Protein AF-A0A7C5PKA5-F1 (afdb_monomer_lite)

Radius of gyration: 13.04 Å; chains: 1; bounding box: 27×26×35 Å

Sequence (83 aa):
AAFPLAVGHMHDRPVGPHPTGSCQLTVMPEHFGDVIAWLMLNRQGLTIFTHADTGDVMADHTAHTMWMGSMPELDLDVLRGLV

Structure (mmCIF, N/CA/C/O backbone):
data_AF-A0A7C5PKA5-F1
#
_entry.id   AF-A0A7C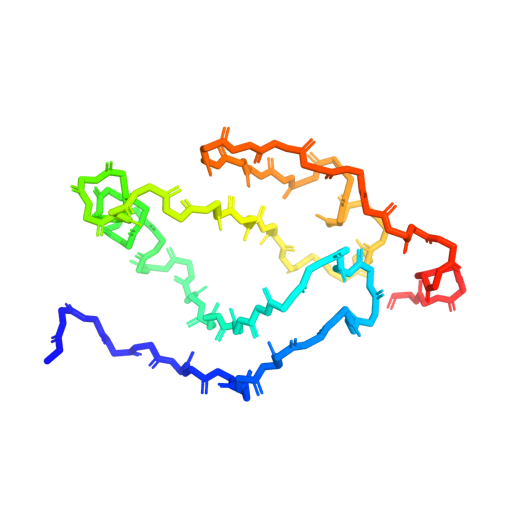5PKA5-F1
#
loop_
_atom_site.group_PDB
_atom_site.id
_atom_site.type_symbol
_atom_site.label_atom_id
_atom_site.label_alt_id
_atom_site.label_comp_id
_atom_site.label_asym_id
_atom_site.label_entity_id
_atom_site.label_seq_id
_atom_site.pdbx_PDB_ins_code
_atom_site.Cartn_x
_atom_site.Cartn_y
_atom_site.Cartn_z
_atom_site.occupancy
_atom_site.B_iso_or_equiv
_atom_site.auth_seq_id
_atom_site.auth_comp_id
_atom_site.auth_asym_id
_atom_site.auth_atom_id
_atom_site.pdbx_PDB_model_num
ATOM 1 N N . ALA A 1 1 ? -6.552 15.832 13.261 1.00 60.81 1 ALA A N 1
ATOM 2 C CA . ALA A 1 1 ? -6.206 14.546 12.620 1.00 60.81 1 ALA A CA 1
ATOM 3 C C . ALA A 1 1 ? -4.984 13.969 13.329 1.00 60.81 1 ALA A C 1
ATOM 5 O O . ALA A 1 1 ? -4.209 14.763 13.845 1.00 60.81 1 ALA A O 1
ATOM 6 N N . ALA A 1 2 ? -4.837 12.640 13.402 1.00 78.00 2 ALA A N 1
ATOM 7 C CA . ALA A 1 2 ? -3.726 11.994 14.116 1.00 78.00 2 ALA A CA 1
ATOM 8 C C . ALA A 1 2 ? -2.366 12.159 13.407 1.00 78.00 2 ALA A C 1
ATOM 10 O O . ALA A 1 2 ? -1.341 12.177 14.075 1.00 78.00 2 ALA A O 1
ATOM 11 N N . PHE A 1 3 ? -2.367 12.343 12.081 1.00 88.50 3 PHE A N 1
ATOM 12 C CA . PHE A 1 3 ? -1.163 12.453 11.252 1.00 88.50 3 PHE A CA 1
ATOM 13 C C . PHE A 1 3 ? -1.367 13.462 10.107 1.00 88.50 3 PHE A C 1
ATOM 15 O O . PHE A 1 3 ? -2.498 13.595 9.624 1.00 88.50 3 PHE A O 1
ATOM 22 N N . PRO A 1 4 ? -0.311 14.155 9.642 1.00 89.19 4 PRO A N 1
ATOM 23 C CA . PRO A 1 4 ? -0.373 15.091 8.518 1.00 89.19 4 PRO A CA 1
ATOM 24 C C . PRO A 1 4 ? -0.228 14.367 7.163 1.00 89.19 4 PRO A C 1
ATOM 26 O O . PRO A 1 4 ? 0.694 14.637 6.401 1.00 89.19 4 PRO A O 1
ATOM 29 N N . LEU A 1 5 ? -1.116 13.414 6.870 1.00 92.81 5 LEU A N 1
ATOM 30 C CA . LEU A 1 5 ? -1.046 12.600 5.648 1.00 92.81 5 LEU A CA 1
ATOM 31 C C . LEU A 1 5 ? -1.870 13.211 4.515 1.00 92.81 5 LEU A C 1
ATOM 33 O O . LEU A 1 5 ? -2.965 13.730 4.746 1.00 92.81 5 LEU A O 1
ATOM 37 N N . ALA A 1 6 ? -1.381 13.077 3.282 1.00 93.50 6 ALA A N 1
ATOM 38 C CA . ALA A 1 6 ? -2.193 13.344 2.102 1.00 93.50 6 ALA A CA 1
ATOM 39 C C . ALA A 1 6 ? -3.115 12.149 1.831 1.00 93.50 6 ALA A C 1
ATOM 41 O O . ALA A 1 6 ? -2.672 10.999 1.803 1.00 93.50 6 ALA A O 1
ATOM 42 N N . VAL A 1 7 ? -4.399 12.438 1.627 1.00 95.31 7 VAL A N 1
ATOM 43 C CA . VAL A 1 7 ? -5.419 11.446 1.277 1.00 95.31 7 VAL A CA 1
ATOM 44 C C . VAL A 1 7 ? -5.757 11.622 -0.197 1.00 95.31 7 VAL A C 1
ATOM 46 O O . VAL A 1 7 ? -6.111 12.720 -0.629 1.00 95.31 7 VAL A O 1
ATOM 49 N N . GLY A 1 8 ? -5.617 10.544 -0.963 1.00 95.12 8 GLY A N 1
ATOM 50 C CA . GLY A 1 8 ? -5.991 10.492 -2.369 1.00 95.12 8 GLY A CA 1
ATOM 51 C C . GLY A 1 8 ? -7.505 10.494 -2.576 1.00 95.12 8 GLY A C 1
ATOM 52 O O . GLY A 1 8 ? -8.301 10.583 -1.639 1.00 95.12 8 GLY A O 1
ATOM 53 N N . HIS A 1 9 ? -7.919 10.372 -3.834 1.00 96.50 9 HIS A N 1
ATOM 54 C CA . HIS A 1 9 ? -9.333 10.255 -4.164 1.00 96.50 9 HIS A CA 1
ATOM 55 C C . HIS A 1 9 ? -9.939 8.977 -3.574 1.00 96.50 9 HIS A C 1
ATOM 57 O O . HIS A 1 9 ? -9.298 7.929 -3.513 1.00 96.50 9 HIS A O 1
ATOM 63 N N . MET A 1 10 ? -11.200 9.077 -3.154 1.00 97.19 10 MET A N 1
ATOM 64 C CA . MET A 1 10 ? -11.997 7.904 -2.826 1.00 97.19 10 MET A CA 1
ATOM 65 C C . MET A 1 10 ? -12.490 7.262 -4.122 1.00 97.19 10 MET A C 1
ATOM 67 O O . MET A 1 10 ? -13.142 7.920 -4.935 1.00 97.19 10 MET A O 1
ATOM 71 N N . HIS A 1 11 ? -12.212 5.975 -4.284 1.00 97.81 11 HIS A N 1
ATOM 72 C CA . HIS A 1 11 ? -12.731 5.140 -5.354 1.00 97.81 11 HIS A CA 1
ATOM 73 C C . HIS A 1 11 ? -13.771 4.179 -4.777 1.00 97.81 11 HIS A C 1
ATOM 75 O O . HIS A 1 11 ? -13.489 3.402 -3.870 1.00 97.81 11 HIS A O 1
ATOM 81 N N . ASP A 1 12 ? -14.987 4.218 -5.307 1.00 97.50 12 ASP A N 1
ATOM 82 C CA . ASP A 1 12 ? -16.105 3.346 -4.922 1.00 97.50 12 ASP A CA 1
ATOM 83 C C . ASP A 1 12 ? -16.122 2.008 -5.685 1.00 97.50 12 ASP A C 1
ATOM 85 O O . ASP A 1 12 ? -16.998 1.170 -5.482 1.00 97.50 12 ASP A O 1
ATOM 89 N N . ARG A 1 13 ? -15.130 1.798 -6.553 1.00 97.62 13 ARG A N 1
ATOM 90 C CA . ARG A 1 13 ? -14.973 0.645 -7.443 1.00 97.62 13 ARG A CA 1
ATOM 91 C C . ARG A 1 13 ? -13.491 0.285 -7.609 1.00 97.62 13 ARG A C 1
ATOM 93 O O . ARG A 1 13 ? -12.647 1.126 -7.299 1.00 97.62 13 ARG A O 1
ATOM 100 N N . PRO A 1 14 ? -13.174 -0.911 -8.137 1.00 97.88 14 PRO A N 1
ATOM 101 C CA . PRO A 1 14 ? -11.806 -1.291 -8.488 1.00 97.88 14 PRO A CA 1
ATOM 102 C C . PRO A 1 14 ? -11.156 -0.285 -9.449 1.00 97.88 14 PRO A C 1
ATOM 104 O O . PRO A 1 14 ? -11.801 0.191 -10.392 1.00 97.88 14 PRO A O 1
ATOM 107 N N . VAL A 1 15 ? -9.886 0.043 -9.205 1.00 96.81 15 VAL A N 1
ATOM 108 C CA . VAL A 1 15 ? -9.066 0.942 -10.034 1.00 96.81 15 VAL A CA 1
ATOM 109 C C . VAL A 1 15 ? -7.621 0.447 -10.026 1.00 96.81 15 VAL A C 1
ATOM 111 O O . VAL A 1 15 ? -7.063 0.182 -8.961 1.00 96.81 15 VAL A O 1
ATOM 114 N N . GLY A 1 16 ? -7.003 0.365 -11.208 1.00 95.88 16 GLY A N 1
ATOM 115 C CA . GLY A 1 16 ? -5.632 -0.128 -11.346 1.00 95.88 16 GLY A CA 1
ATOM 116 C C . GLY A 1 16 ? -5.509 -1.558 -10.805 1.00 95.88 16 GLY A C 1
ATOM 117 O O . GLY A 1 16 ? -6.391 -2.368 -11.089 1.00 95.88 16 GLY A O 1
ATOM 118 N N . PRO A 1 17 ? -4.468 -1.878 -10.015 1.00 97.38 17 PRO A N 1
ATOM 119 C CA . PRO A 1 17 ? -4.273 -3.229 -9.493 1.00 97.38 17 PRO A CA 1
ATOM 120 C C . PRO A 1 17 ? -5.231 -3.577 -8.343 1.00 97.38 17 PRO A C 1
ATOM 122 O O . PRO A 1 17 ? -5.246 -4.714 -7.875 1.00 97.38 17 PRO A O 1
ATOM 125 N N . HIS A 1 18 ? -6.007 -2.611 -7.836 1.00 97.69 18 HIS A N 1
ATOM 126 C CA . HIS A 1 18 ? -6.783 -2.776 -6.612 1.00 97.69 18 HIS A CA 1
ATOM 127 C C . HIS A 1 18 ? -8.161 -3.404 -6.892 1.00 97.69 18 HIS A C 1
ATOM 129 O O . HIS A 1 18 ? -8.976 -2.796 -7.592 1.00 97.69 18 HIS A O 1
ATOM 135 N N . PRO A 1 19 ? -8.474 -4.573 -6.298 1.00 96.75 19 PRO A N 1
ATOM 136 C CA . PRO A 1 19 ? -9.660 -5.370 -6.630 1.00 96.75 19 PRO A CA 1
ATOM 137 C C . PRO A 1 19 ? -10.959 -4.869 -5.979 1.00 96.75 19 PRO A C 1
ATOM 139 O O . PRO A 1 19 ? -12.029 -5.428 -6.216 1.00 96.75 19 PRO A O 1
ATOM 142 N N . THR A 1 20 ? -10.891 -3.838 -5.136 1.00 96.75 20 THR A N 1
ATOM 143 C CA . THR A 1 20 ? -12.038 -3.235 -4.443 1.00 96.75 20 THR A CA 1
ATOM 144 C C . THR A 1 20 ? -11.947 -1.714 -4.492 1.00 96.75 20 THR A C 1
ATOM 146 O O . THR A 1 20 ? -10.892 -1.162 -4.797 1.00 96.75 20 THR A O 1
ATOM 149 N N . GLY A 1 21 ? -13.036 -1.027 -4.134 1.00 97.44 21 GLY A N 1
ATOM 150 C CA . GLY A 1 21 ? -12.967 0.403 -3.828 1.00 97.44 21 GLY A CA 1
ATOM 151 C C . GLY A 1 21 ? -11.951 0.687 -2.715 1.00 97.44 21 GLY A C 1
ATOM 152 O O . GLY A 1 21 ? -11.789 -0.122 -1.794 1.00 97.44 21 GLY A O 1
ATOM 153 N N . SER A 1 22 ? -11.242 1.806 -2.821 1.00 97.69 22 SER A N 1
ATOM 154 C CA . SER A 1 22 ? -10.130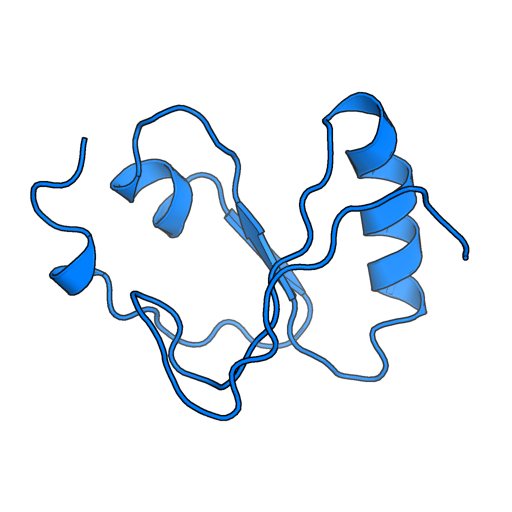 2.168 -1.942 1.00 97.69 22 SER A CA 1
ATOM 155 C C . SER A 1 22 ? -9.894 3.682 -1.917 1.00 97.69 22 SER A C 1
ATOM 157 O O . SER A 1 22 ? -10.445 4.436 -2.721 1.00 97.69 22 SER A O 1
ATOM 159 N N . CYS A 1 23 ? -9.057 4.134 -0.987 1.00 97.19 23 CYS A N 1
ATOM 160 C CA . CYS A 1 23 ? -8.417 5.444 -1.033 1.00 97.19 23 CYS A CA 1
ATOM 161 C C . CYS A 1 23 ? -6.939 5.283 -0.663 1.00 97.19 23 CYS A C 1
ATOM 163 O O . CYS A 1 23 ? -6.585 4.445 0.169 1.00 97.19 23 CYS A O 1
ATOM 165 N N . GLN A 1 24 ? -6.072 6.069 -1.297 1.00 97.00 24 GLN A N 1
ATOM 166 C CA . GLN A 1 24 ? -4.637 6.036 -1.025 1.00 97.00 24 GLN A CA 1
ATOM 167 C C . GLN A 1 24 ? -4.284 6.994 0.115 1.00 97.00 24 GLN A C 1
ATOM 169 O O . GLN A 1 24 ? -4.802 8.109 0.180 1.00 97.00 24 GLN A O 1
ATOM 174 N N . LEU A 1 25 ? -3.356 6.582 0.976 1.00 96.56 25 LEU A N 1
ATOM 175 C CA . LEU A 1 25 ? -2.706 7.449 1.954 1.00 96.56 25 LEU A CA 1
ATOM 176 C C . LEU A 1 25 ? -1.227 7.564 1.587 1.00 96.56 25 LEU A C 1
ATOM 178 O O . LEU A 1 25 ? -0.537 6.549 1.527 1.00 96.56 25 LEU A O 1
ATOM 182 N N . THR A 1 26 ? -0.729 8.778 1.365 1.00 95.50 26 THR A N 1
ATOM 183 C CA . THR A 1 26 ? 0.714 8.993 1.186 1.00 95.50 26 THR A CA 1
ATOM 184 C C . THR A 1 26 ? 1.364 9.132 2.556 1.00 95.50 26 THR A C 1
ATOM 186 O O . THR A 1 26 ? 1.081 10.081 3.293 1.00 95.50 26 THR A O 1
ATOM 189 N N . VAL A 1 27 ? 2.230 8.178 2.895 1.00 96.38 27 VAL A N 1
ATOM 190 C CA . VAL A 1 27 ? 2.915 8.098 4.189 1.00 96.38 27 VAL A CA 1
ATOM 191 C C . VAL A 1 27 ? 4.412 8.231 3.962 1.00 96.38 27 VAL A C 1
ATOM 193 O O . VAL A 1 27 ? 5.034 7.358 3.365 1.00 96.38 27 VAL A O 1
ATOM 196 N N . MET A 1 28 ? 4.993 9.324 4.452 1.00 95.69 28 MET A N 1
ATOM 197 C CA . MET A 1 28 ? 6.442 9.511 4.403 1.00 95.69 28 MET A CA 1
ATOM 198 C C . MET A 1 28 ? 7.140 8.558 5.393 1.00 95.69 28 MET A C 1
ATOM 200 O O . MET A 1 28 ? 6.557 8.269 6.447 1.00 95.69 28 MET A O 1
ATOM 204 N N . PRO A 1 29 ? 8.369 8.083 5.107 1.00 95.56 29 PRO A N 1
ATOM 205 C CA . PRO A 1 29 ? 9.061 7.087 5.931 1.00 95.56 29 PRO A CA 1
ATOM 206 C C . PRO A 1 29 ? 9.149 7.442 7.420 1.00 95.56 29 PRO A C 1
ATOM 208 O O . PRO A 1 29 ? 8.978 6.573 8.273 1.00 95.56 29 PRO A O 1
ATOM 211 N N . GLU A 1 30 ? 9.346 8.718 7.749 1.00 95.88 30 GLU A N 1
ATOM 212 C CA . GLU A 1 30 ? 9.442 9.211 9.124 1.00 95.88 30 GLU A CA 1
ATOM 213 C C . GLU A 1 30 ? 8.136 9.074 9.926 1.00 95.88 30 GLU A C 1
ATOM 215 O O . GLU A 1 30 ? 8.180 9.045 11.152 1.00 95.88 30 GLU A O 1
ATOM 220 N N . HIS A 1 31 ? 6.989 8.933 9.254 1.00 96.19 31 HIS A N 1
ATOM 221 C CA . HIS A 1 31 ? 5.682 8.717 9.885 1.00 96.19 31 HIS A CA 1
ATOM 222 C C . HIS A 1 31 ? 5.239 7.248 9.850 1.00 96.19 31 HIS A C 1
ATOM 224 O O . HIS A 1 31 ? 4.226 6.901 10.459 1.00 96.19 31 HIS A O 1
ATOM 230 N N . PHE A 1 32 ? 5.958 6.378 9.131 1.00 96.00 32 PHE A N 1
ATOM 231 C CA . PHE A 1 32 ? 5.500 5.021 8.833 1.00 96.00 32 PHE A CA 1
ATOM 232 C C . PHE A 1 32 ? 5.183 4.218 10.099 1.00 96.00 32 PHE A C 1
ATOM 234 O O . PHE A 1 32 ? 4.086 3.677 10.222 1.00 96.00 32 PHE A O 1
ATOM 241 N N . GLY A 1 33 ? 6.104 4.194 11.067 1.00 97.06 33 GLY A N 1
ATOM 242 C CA . GLY A 1 33 ? 5.927 3.436 12.309 1.00 97.06 33 GLY A CA 1
ATOM 243 C C . GLY A 1 33 ? 4.663 3.832 13.076 1.00 97.06 33 GLY A C 1
ATOM 244 O O . GLY A 1 33 ? 3.864 2.966 13.439 1.00 97.06 33 GLY A O 1
ATOM 245 N N . ASP A 1 34 ? 4.441 5.135 13.255 1.00 97.19 34 ASP A N 1
ATOM 246 C CA . ASP A 1 34 ? 3.297 5.641 14.015 1.00 97.19 34 ASP A CA 1
ATOM 247 C C . ASP A 1 34 ? 1.966 5.395 13.286 1.00 97.19 34 ASP A C 1
ATOM 249 O O . ASP A 1 34 ? 0.975 4.997 13.907 1.00 97.19 34 ASP A O 1
ATOM 253 N N . VAL A 1 35 ? 1.939 5.575 11.960 1.00 97.25 35 VAL A N 1
ATOM 254 C CA . VAL A 1 35 ? 0.740 5.337 11.139 1.00 97.25 35 VAL A CA 1
ATOM 255 C C . VAL A 1 35 ? 0.354 3.861 11.153 1.00 97.25 35 VAL A C 1
ATOM 257 O O . VAL A 1 35 ? -0.816 3.532 11.362 1.00 97.25 35 VAL A O 1
ATOM 260 N N . ILE A 1 36 ? 1.326 2.965 10.973 1.00 97.06 36 ILE A N 1
ATOM 261 C CA . ILE A 1 36 ? 1.097 1.519 11.004 1.00 97.06 36 ILE A CA 1
ATOM 262 C C . ILE A 1 36 ? 0.582 1.082 12.376 1.00 97.06 36 ILE A C 1
ATOM 264 O O . ILE A 1 36 ? -0.438 0.393 12.444 1.00 97.06 36 ILE A O 1
ATOM 268 N N . ALA A 1 37 ? 1.202 1.544 13.467 1.00 97.50 37 ALA A N 1
ATOM 269 C CA . ALA A 1 37 ? 0.739 1.246 14.821 1.00 97.50 37 ALA A CA 1
ATOM 270 C C . ALA A 1 37 ? 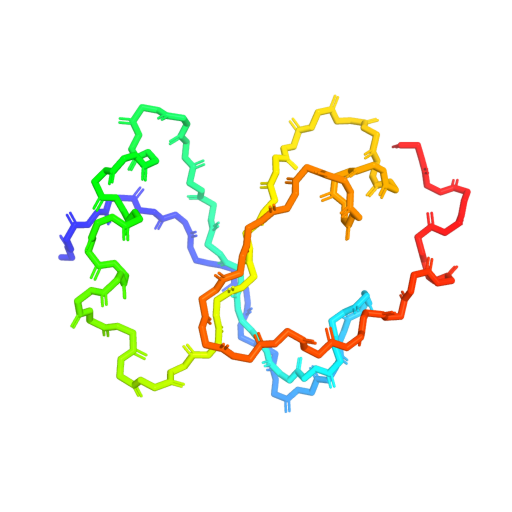-0.704 1.726 15.058 1.00 97.50 37 ALA A C 1
ATOM 272 O O . ALA A 1 37 ? -1.520 1.008 15.643 1.00 97.50 37 ALA A O 1
ATOM 273 N N . TRP A 1 38 ? -1.058 2.914 14.563 1.00 97.50 38 TRP A N 1
ATOM 274 C CA . TRP A 1 38 ? -2.418 3.430 14.680 1.00 97.50 38 TRP A CA 1
ATOM 275 C C . TRP A 1 38 ? -3.425 2.612 13.860 1.00 97.50 38 TRP A C 1
ATOM 277 O O . TRP A 1 38 ? -4.491 2.274 14.380 1.00 97.50 38 TRP A O 1
ATOM 287 N N . LEU A 1 39 ? -3.100 2.249 12.614 1.00 97.12 39 LEU A N 1
ATOM 288 C CA . LEU A 1 39 ? -3.968 1.441 11.747 1.00 97.12 39 LEU A CA 1
ATOM 289 C C . LEU A 1 39 ? -4.230 0.049 12.329 1.00 97.12 39 LEU A C 1
ATOM 291 O O . LEU A 1 39 ? -5.369 -0.421 12.282 1.00 97.12 39 LEU A O 1
ATOM 295 N N . MET A 1 40 ? -3.225 -0.576 12.948 1.00 97.12 40 MET A N 1
ATOM 296 C CA . MET A 1 40 ? -3.387 -1.863 13.633 1.00 97.12 40 MET A CA 1
ATOM 297 C C . MET A 1 40 ? -4.503 -1.824 14.686 1.00 97.12 40 MET A C 1
ATOM 299 O O . MET A 1 40 ? -5.247 -2.795 14.825 1.00 97.12 40 MET A O 1
ATOM 303 N N . LEU A 1 41 ? -4.645 -0.701 15.396 1.00 97.56 41 LEU A N 1
ATOM 304 C CA . LEU A 1 41 ? -5.637 -0.525 16.460 1.00 97.56 41 LEU A CA 1
ATOM 305 C C . LEU A 1 41 ? -6.972 0.050 15.961 1.00 97.56 41 LEU A C 1
ATOM 307 O O . LEU A 1 41 ? -8.010 -0.207 16.566 1.00 97.56 41 LEU A O 1
ATOM 311 N N . ASN A 1 42 ? -6.964 0.829 14.873 1.00 97.31 42 ASN A N 1
ATOM 312 C CA . ASN A 1 42 ? -8.093 1.687 14.496 1.00 97.31 42 ASN A CA 1
ATOM 313 C C . ASN A 1 42 ? -8.694 1.406 13.112 1.00 97.31 42 ASN A C 1
ATOM 315 O O . ASN A 1 42 ? -9.637 2.092 12.731 1.00 97.31 42 ASN A O 1
ATOM 319 N N . ARG A 1 43 ? -8.224 0.407 12.352 1.00 96.56 43 ARG A N 1
ATOM 320 C CA . ARG A 1 43 ? -8.754 0.125 10.998 1.00 96.56 43 ARG A CA 1
ATOM 321 C C . ARG A 1 43 ? -10.218 -0.337 10.943 1.00 96.56 43 ARG A C 1
ATOM 323 O O . ARG A 1 43 ? -10.736 -0.505 9.850 1.00 96.56 43 ARG A O 1
ATOM 330 N N . GLN A 1 44 ? -10.880 -0.592 12.078 1.00 97.38 44 GLN A N 1
ATOM 331 C CA . GLN A 1 44 ? -1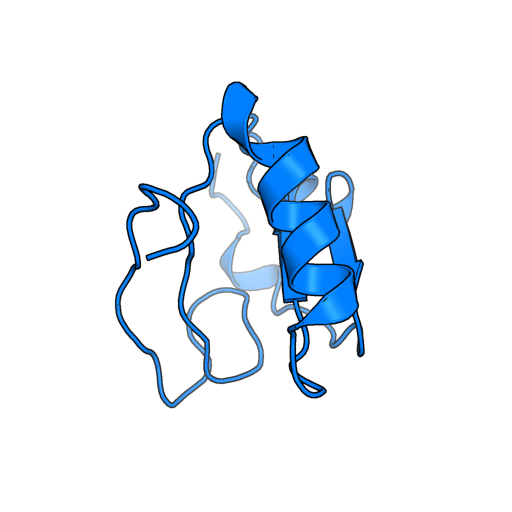2.310 -0.960 12.155 1.00 97.38 44 GLN A CA 1
ATOM 332 C C . GLN A 1 44 ? -12.733 -2.057 11.154 1.00 97.38 44 GLN A C 1
ATOM 334 O O . GLN A 1 44 ? -13.765 -1.969 10.496 1.00 97.38 44 GLN A O 1
ATOM 339 N N . GLY A 1 45 ? -11.904 -3.093 11.005 1.00 96.75 45 GLY A N 1
ATOM 340 C CA . GLY A 1 45 ? -12.166 -4.210 10.091 1.00 96.75 45 GLY A CA 1
ATOM 341 C C . GLY A 1 45 ? -11.766 -3.980 8.628 1.00 96.75 45 GLY A C 1
ATOM 342 O O . GLY A 1 45 ? -11.721 -4.957 7.886 1.00 96.75 45 GLY A O 1
ATOM 343 N N . LEU A 1 46 ? -11.389 -2.761 8.225 1.00 97.62 46 LEU A N 1
ATOM 344 C CA . LEU A 1 46 ? -10.924 -2.456 6.867 1.00 97.62 46 LEU A CA 1
ATOM 345 C C . LEU A 1 46 ? -9.631 -3.194 6.524 1.00 97.62 46 LEU A C 1
ATOM 347 O O . LEU A 1 46 ? -8.743 -3.339 7.369 1.00 97.62 46 LEU A O 1
ATOM 351 N N . THR A 1 47 ? -9.513 -3.610 5.270 1.00 98.25 47 THR A N 1
ATOM 352 C CA . THR A 1 47 ? -8.278 -4.171 4.728 1.00 98.25 47 THR A CA 1
ATOM 353 C C . THR A 1 47 ? -7.316 -3.055 4.352 1.00 98.25 47 THR A C 1
ATOM 355 O O . THR A 1 47 ? -7.699 -2.118 3.655 1.00 98.25 47 THR A O 1
ATOM 358 N N . ILE A 1 48 ? -6.071 -3.163 4.814 1.00 98.25 48 ILE A N 1
ATOM 359 C CA . ILE A 1 48 ? -5.000 -2.219 4.501 1.00 98.25 48 ILE A CA 1
ATOM 360 C C . ILE A 1 48 ? -3.975 -2.934 3.632 1.00 98.25 48 ILE A C 1
ATOM 362 O O . ILE A 1 48 ? -3.367 -3.909 4.075 1.00 98.25 48 ILE A O 1
ATOM 366 N N . PHE A 1 49 ? -3.795 -2.425 2.417 1.00 98.44 49 PHE A N 1
ATOM 367 C CA . PHE A 1 49 ? -2.674 -2.747 1.547 1.00 98.44 49 PHE A CA 1
ATOM 368 C C . PHE A 1 49 ? -1.619 -1.653 1.694 1.00 98.44 49 PHE A C 1
ATOM 370 O O . PHE A 1 49 ? -1.932 -0.468 1.590 1.00 98.44 49 PHE A O 1
ATOM 377 N N . THR A 1 50 ? -0.379 -2.031 1.971 1.00 98.19 50 THR A N 1
ATOM 378 C CA . THR A 1 50 ? 0.748 -1.107 2.087 1.00 98.19 50 THR A CA 1
ATOM 379 C C . THR A 1 50 ? 1.897 -1.646 1.257 1.00 98.19 50 THR A C 1
ATOM 381 O O . THR A 1 50 ? 2.177 -2.839 1.316 1.00 98.19 50 THR A O 1
ATOM 384 N N . HIS A 1 51 ? 2.577 -0.781 0.516 1.00 98.25 51 HIS A N 1
ATOM 385 C CA . HIS A 1 51 ? 3.782 -1.143 -0.212 1.00 98.25 51 HIS A CA 1
ATOM 386 C C . HIS A 1 51 ? 4.851 -0.057 -0.100 1.00 98.25 51 HIS A C 1
ATOM 388 O O . HIS A 1 51 ? 4.539 1.093 0.214 1.00 98.25 51 HIS A O 1
ATOM 394 N N . ALA A 1 52 ? 6.108 -0.434 -0.330 1.00 97.31 52 ALA A N 1
ATOM 395 C CA . ALA A 1 52 ? 7.183 0.527 -0.551 1.00 97.31 52 ALA A CA 1
ATOM 396 C C . ALA A 1 52 ? 7.015 1.239 -1.906 1.00 97.31 52 ALA A C 1
ATOM 398 O O . ALA A 1 52 ? 6.300 0.755 -2.776 1.00 97.31 52 ALA A O 1
ATOM 399 N N . ASP A 1 53 ? 7.678 2.379 -2.080 1.00 96.00 53 ASP A N 1
ATOM 400 C CA . ASP A 1 53 ? 7.753 3.102 -3.355 1.00 96.00 53 ASP A CA 1
ATOM 401 C C . ASP A 1 53 ? 9.233 3.215 -3.741 1.00 96.00 53 ASP A C 1
ATOM 403 O O . ASP A 1 53 ? 9.949 4.119 -3.305 1.00 96.00 53 ASP A O 1
ATOM 407 N N . THR A 1 54 ? 9.732 2.187 -4.429 1.00 96.25 54 THR A N 1
ATOM 408 C CA . THR A 1 54 ? 11.149 2.018 -4.787 1.00 96.25 54 THR A CA 1
ATOM 409 C C . THR A 1 54 ? 11.430 2.363 -6.247 1.00 96.25 54 THR A C 1
ATOM 411 O O . THR A 1 54 ? 12.595 2.490 -6.632 1.00 96.25 54 THR A O 1
ATOM 414 N N . GLY A 1 55 ? 10.376 2.543 -7.047 1.00 95.31 55 GLY A N 1
ATOM 415 C CA . GLY A 1 55 ? 10.459 2.716 -8.495 1.00 95.31 55 GLY A CA 1
ATOM 416 C C . GLY A 1 55 ? 10.563 1.402 -9.272 1.00 95.31 55 GLY A C 1
ATOM 417 O O . GLY A 1 55 ? 10.902 1.445 -10.447 1.00 95.31 55 GLY A O 1
ATOM 418 N N . ASP A 1 56 ? 10.317 0.253 -8.632 1.00 96.38 56 ASP A N 1
ATOM 419 C CA . ASP A 1 56 ? 9.985 -1.004 -9.311 1.00 96.38 56 ASP A CA 1
ATOM 420 C C . ASP A 1 56 ? 8.525 -1.319 -8.991 1.00 96.38 56 ASP A C 1
ATOM 422 O O . ASP A 1 56 ? 8.210 -1.958 -7.983 1.00 96.38 56 ASP A O 1
ATOM 426 N N . VAL A 1 57 ? 7.616 -0.838 -9.844 1.00 96.44 57 VAL A N 1
ATOM 427 C CA . VAL A 1 57 ? 6.171 -0.911 -9.582 1.00 96.44 57 VAL A CA 1
ATOM 428 C C . VAL A 1 57 ? 5.704 -2.353 -9.358 1.00 96.44 57 VAL A C 1
ATOM 430 O O . VAL A 1 57 ? 4.833 -2.598 -8.520 1.00 96.44 57 VAL A O 1
ATOM 433 N N . MET A 1 58 ? 6.284 -3.326 -10.064 1.00 97.19 58 MET A N 1
ATOM 434 C CA . MET A 1 58 ? 5.903 -4.730 -9.920 1.00 97.19 58 MET A CA 1
ATOM 435 C C . MET A 1 58 ? 6.380 -5.304 -8.584 1.00 97.19 58 MET A C 1
ATOM 437 O O . MET A 1 58 ? 5.592 -5.940 -7.879 1.00 97.19 58 MET A O 1
ATOM 441 N N . ALA A 1 59 ? 7.643 -5.084 -8.211 1.00 97.25 59 ALA A N 1
ATOM 442 C CA . ALA A 1 59 ? 8.163 -5.534 -6.923 1.00 97.25 59 ALA A CA 1
ATOM 443 C C . ALA A 1 59 ? 7.448 -4.839 -5.759 1.00 97.25 59 ALA A C 1
ATOM 445 O O . ALA A 1 59 ? 7.093 -5.497 -4.778 1.00 97.25 59 ALA A O 1
ATOM 446 N N . ASP A 1 60 ? 7.148 -3.550 -5.900 1.00 97.75 60 ASP A N 1
ATOM 447 C CA . ASP A 1 60 ? 6.421 -2.777 -4.902 1.00 97.75 60 ASP A CA 1
ATOM 448 C C . ASP A 1 60 ? 5.028 -3.364 -4.651 1.00 97.75 60 ASP A C 1
ATOM 450 O O . ASP A 1 60 ? 4.637 -3.546 -3.504 1.00 97.75 60 ASP A O 1
ATOM 454 N N . HIS A 1 61 ? 4.318 -3.813 -5.688 1.00 97.69 61 HIS A N 1
ATOM 455 C CA . HIS A 1 61 ? 2.979 -4.391 -5.532 1.00 97.69 61 HIS A CA 1
ATOM 456 C C . HIS A 1 61 ? 2.952 -5.893 -5.208 1.00 97.69 61 HIS A C 1
ATOM 458 O O . HIS A 1 61 ? 1.873 -6.447 -4.989 1.00 97.69 61 HIS A O 1
ATOM 464 N N . THR A 1 62 ? 4.106 -6.564 -5.153 1.00 96.62 62 THR A N 1
ATOM 465 C CA . THR A 1 62 ? 4.182 -8.018 -4.928 1.00 96.62 62 THR A CA 1
ATOM 466 C C . THR A 1 62 ? 5.072 -8.388 -3.746 1.00 96.62 62 THR A C 1
ATOM 468 O O . THR A 1 62 ? 4.603 -8.991 -2.781 1.00 96.62 62 THR A O 1
ATOM 471 N N . ALA A 1 63 ? 6.347 -8.010 -3.793 1.00 97.44 63 ALA A N 1
ATOM 472 C CA . ALA A 1 63 ? 7.375 -8.414 -2.843 1.00 97.44 63 ALA A CA 1
ATOM 473 C C . ALA A 1 63 ? 7.571 -7.411 -1.699 1.00 97.44 63 ALA A C 1
ATOM 475 O O . ALA A 1 63 ? 7.843 -7.823 -0.572 1.00 97.44 63 ALA A O 1
ATOM 476 N N . HIS A 1 64 ? 7.414 -6.109 -1.951 1.00 97.75 64 HIS A N 1
ATOM 477 C CA . HIS A 1 64 ? 7.631 -5.060 -0.947 1.00 97.75 64 HIS A CA 1
ATOM 478 C C . HIS A 1 64 ? 6.329 -4.637 -0.262 1.00 97.75 64 HIS A C 1
ATOM 480 O O . HIS A 1 64 ? 6.088 -3.450 -0.035 1.00 97.75 64 HIS A O 1
ATOM 486 N N . THR A 1 65 ? 5.479 -5.615 0.057 1.00 98.00 65 THR A N 1
ATOM 487 C CA . THR A 1 65 ? 4.117 -5.382 0.542 1.00 98.00 65 THR A CA 1
ATOM 488 C C . THR A 1 65 ? 3.923 -5.786 2.000 1.00 98.00 65 THR A C 1
ATOM 490 O O . THR A 1 65 ? 4.609 -6.647 2.550 1.00 98.00 65 THR A O 1
ATOM 493 N N . MET A 1 66 ? 2.931 -5.167 2.629 1.00 97.75 66 MET A N 1
ATOM 494 C CA . MET A 1 66 ? 2.377 -5.545 3.918 1.00 97.75 66 MET A CA 1
ATOM 495 C C . MET A 1 66 ? 0.852 -5.465 3.847 1.00 97.75 66 MET A C 1
ATOM 497 O O . MET A 1 66 ? 0.286 -4.551 3.246 1.00 97.75 66 MET A O 1
ATOM 501 N N . TRP A 1 67 ? 0.192 -6.410 4.514 1.00 98.25 67 TRP A N 1
ATOM 502 C CA . TRP A 1 67 ? -1.262 -6.491 4.579 1.00 98.25 67 TRP A CA 1
ATOM 503 C C . TRP A 1 67 ? -1.763 -6.502 6.021 1.00 98.25 67 TRP A C 1
ATOM 505 O O . TRP A 1 67 ? -1.173 -7.138 6.896 1.00 98.25 67 TRP A O 1
ATOM 515 N N . MET A 1 68 ? -2.900 -5.846 6.260 1.00 98.19 68 MET A N 1
ATOM 516 C CA . MET A 1 68 ? -3.689 -6.0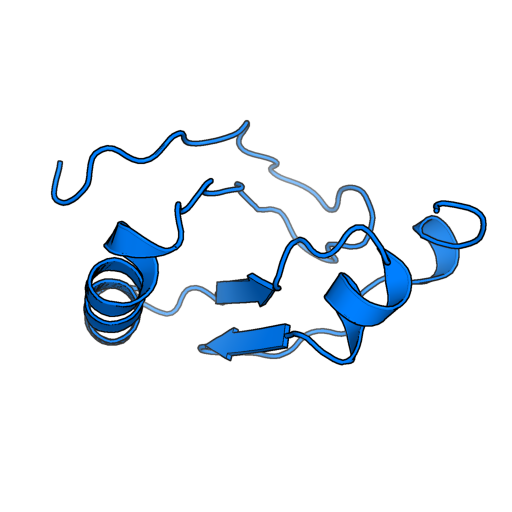03 7.485 1.00 98.19 68 MET A CA 1
ATOM 517 C C . MET A 1 68 ? -5.136 -6.340 7.137 1.00 98.19 68 MET A C 1
ATOM 519 O O . MET A 1 68 ? -5.767 -5.627 6.362 1.00 98.19 6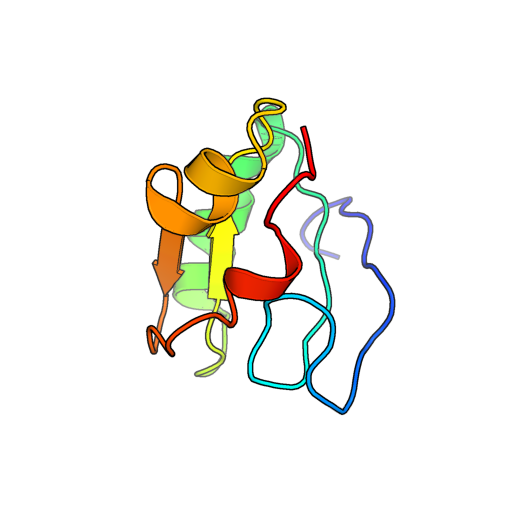8 MET A O 1
ATOM 523 N N . GLY A 1 69 ? -5.698 -7.372 7.768 1.00 97.12 69 GLY A N 1
ATOM 524 C CA . GLY A 1 69 ? -7.043 -7.853 7.445 1.00 97.12 69 GLY A CA 1
ATOM 525 C C . GLY A 1 69 ? -6.996 -8.949 6.386 1.00 97.12 69 GLY A C 1
ATOM 526 O O . GLY A 1 69 ? -6.333 -9.960 6.600 1.00 97.12 69 GLY A O 1
ATOM 527 N N . SER A 1 70 ? -7.725 -8.779 5.281 1.00 96.94 70 SER A N 1
ATOM 528 C CA . SER A 1 70 ? -7.679 -9.722 4.158 1.00 96.94 70 SER A CA 1
ATOM 529 C C . SER A 1 70 ? -6.521 -9.409 3.208 1.00 96.94 70 SER A C 1
ATOM 531 O O . SER A 1 70 ? -6.043 -8.284 3.164 1.00 96.94 70 SER A O 1
ATOM 533 N N . MET A 1 71 ? -6.127 -10.383 2.391 1.00 97.12 71 MET A N 1
ATOM 534 C CA . MET A 1 71 ? -5.138 -10.211 1.322 1.00 97.12 71 MET A CA 1
ATOM 535 C C . MET A 1 71 ? -5.765 -10.653 -0.010 1.00 97.12 71 MET A C 1
ATOM 537 O O . MET A 1 71 ? -5.530 -11.779 -0.446 1.00 97.12 71 MET A O 1
ATOM 541 N N . PRO A 1 72 ? -6.674 -9.847 -0.596 1.00 96.31 72 PRO A N 1
ATOM 542 C CA . PRO A 1 72 ? -7.251 -10.153 -1.897 1.00 96.31 72 PRO A CA 1
ATOM 543 C C . PRO A 1 72 ? -6.172 -10.106 -2.983 1.00 96.31 72 PRO A C 1
ATOM 545 O O . PRO A 1 72 ? -5.214 -9.340 -2.889 1.00 96.31 72 PRO A O 1
ATOM 548 N N . GLU A 1 73 ? -6.349 -10.918 -4.020 1.00 97.25 73 GLU A N 1
ATOM 549 C CA . GLU A 1 73 ? -5.457 -10.929 -5.176 1.00 97.25 73 GLU A CA 1
ATOM 550 C C . GLU A 1 73 ? -5.569 -9.607 -5.949 1.00 97.25 73 GLU A C 1
ATOM 552 O O . GLU A 1 73 ? -6.672 -9.120 -6.208 1.00 97.25 73 GLU A O 1
ATOM 557 N N . LEU A 1 74 ? -4.420 -9.012 -6.270 1.00 97.94 74 LEU A N 1
ATOM 558 C CA . LEU A 1 74 ? -4.335 -7.800 -7.081 1.00 97.94 74 LEU A CA 1
ATOM 559 C C . LEU A 1 74 ? -4.383 -8.156 -8.571 1.00 97.94 74 LEU A C 1
ATOM 561 O O . LEU A 1 74 ? -3.858 -9.191 -8.981 1.00 97.94 74 LEU A O 1
ATOM 565 N N . ASP A 1 75 ? -4.933 -7.263 -9.392 1.00 96.81 75 ASP A N 1
ATOM 566 C CA . ASP A 1 75 ? -4.820 -7.365 -10.851 1.00 96.81 75 ASP A CA 1
ATOM 567 C C . ASP A 1 75 ? -3.446 -6.841 -11.292 1.00 96.81 75 ASP A C 1
ATOM 569 O O . ASP A 1 75 ? -3.273 -5.664 -11.594 1.00 96.81 75 ASP A O 1
ATOM 573 N N . LEU A 1 76 ? -2.428 -7.702 -11.259 1.00 97.12 76 LEU A N 1
ATOM 574 C CA . LEU A 1 76 ? -1.044 -7.315 -11.561 1.00 97.12 76 LEU A CA 1
ATOM 575 C C . LEU A 1 76 ? -0.786 -7.101 -13.058 1.00 97.12 76 LEU A C 1
ATOM 577 O O . LEU A 1 76 ? 0.228 -6.506 -13.430 1.00 97.12 76 LEU A O 1
ATOM 581 N N . ASP A 1 77 ? -1.684 -7.555 -13.934 1.00 96.44 77 ASP A N 1
ATOM 582 C CA . ASP A 1 77 ? -1.498 -7.433 -15.380 1.00 96.44 77 ASP A CA 1
ATOM 583 C C . ASP A 1 77 ? -1.506 -5.968 -15.826 1.00 96.44 77 ASP A C 1
ATOM 585 O O . ASP A 1 77 ? -0.764 -5.601 -16.741 1.00 96.44 77 ASP A O 1
ATOM 589 N N . VAL A 1 78 ? -2.249 -5.112 -15.117 1.00 95.81 78 VAL A N 1
ATOM 590 C CA . VAL A 1 78 ? -2.301 -3.659 -15.353 1.00 95.81 78 VAL A CA 1
ATOM 591 C C . VAL A 1 78 ? -0.991 -2.936 -15.027 1.00 95.81 78 VAL A C 1
ATOM 593 O O . VAL A 1 78 ? -0.811 -1.797 -15.449 1.00 95.81 78 VAL A O 1
ATOM 596 N N . LEU A 1 79 ? -0.080 -3.578 -14.287 1.00 95.56 79 LEU A N 1
ATOM 597 C CA . LEU A 1 79 ? 1.225 -3.018 -13.925 1.00 95.56 79 LEU A CA 1
ATOM 598 C C . LEU A 1 79 ? 2.327 -3.403 -14.918 1.00 95.56 79 LEU A C 1
ATOM 600 O O . LEU A 1 79 ? 3.439 -2.883 -14.852 1.00 95.56 79 LEU A O 1
ATOM 604 N N . ARG A 1 80 ? 2.050 -4.318 -15.853 1.00 92.50 80 ARG A N 1
ATOM 605 C CA . ARG A 1 80 ? 3.054 -4.775 -16.819 1.00 92.50 80 ARG A CA 1
ATOM 606 C C . ARG A 1 80 ? 3.507 -3.627 -17.720 1.00 92.50 80 ARG A C 1
ATOM 608 O O . ARG A 1 80 ? 2.696 -2.943 -18.336 1.00 92.50 80 ARG A O 1
ATOM 615 N N . GLY A 1 81 ? 4.824 -3.473 -17.853 1.00 85.06 81 GLY A N 1
ATOM 616 C CA . GLY A 1 81 ? 5.432 -2.441 -18.698 1.00 85.06 81 GLY A CA 1
ATOM 617 C C . GLY A 1 81 ? 5.462 -1.047 -18.068 1.00 85.06 81 GLY A C 1
ATOM 618 O O . GLY A 1 81 ? 5.965 -0.122 -18.703 1.00 85.06 81 GLY A O 1
ATOM 619 N N . LEU A 1 82 ? 4.964 -0.903 -16.837 1.00 83.38 82 LEU A N 1
ATOM 620 C CA . LEU A 1 82 ? 5.298 0.229 -15.985 1.00 83.38 82 LEU A CA 1
ATOM 621 C C . LEU A 1 82 ? 6.677 -0.044 -15.378 1.00 83.38 82 LEU A C 1
ATOM 623 O O . LEU A 1 82 ? 6.947 -1.166 -14.942 1.00 83.38 82 LEU A O 1
ATOM 627 N N . VAL A 1 83 ? 7.551 0.958 -15.452 1.00 66.50 83 VAL A N 1
ATOM 628 C CA . VAL A 1 83 ? 8.853 0.958 -14.779 1.00 66.50 83 VAL A CA 1
ATOM 629 C C . VAL A 1 83 ? 8.644 1.644 -13.445 1.00 66.50 83 VAL A C 1
ATOM 631 O O . VAL A 1 83 ? 8.216 2.822 -13.491 1.00 66.50 83 VAL A O 1
#

Foldseek 3Di:
DQDPWDKADFAQADDQQRHGTDIDIDDDPVCVVVVVVCCLVPVPQDKDKAFDDPQPQLCRRPVRIDIDHDDDGTPSVSCPPRD

Secondary structure (DSSP, 8-state):
--S--EEEEEESS-BTTBSS-EEEEE--HHHHHHHHHHHHHH-TT--EEEE--SS-HHHHHHTSEEEES--PPP-GGGGTT--

pLDDT: mean 95.32, std 5.94, range [60.81, 98.44]